Protein AF-A0AAD1YTS6-F1 (afdb_monomer)

Structure (mmCIF, N/CA/C/O backbone):
data_AF-A0AAD1YTS6-F1
#
_entry.id   AF-A0AAD1YTS6-F1
#
loop_
_atom_site.group_PDB
_atom_site.id
_atom_site.type_symbol
_atom_site.label_atom_id
_atom_site.label_alt_id
_atom_site.label_comp_id
_atom_site.label_asym_id
_atom_site.label_entity_id
_atom_site.label_seq_id
_atom_site.pdbx_PDB_ins_code
_atom_site.Cartn_x
_atom_site.Cartn_y
_atom_site.Cartn_z
_atom_site.occupancy
_atom_site.B_iso_or_equiv
_atom_site.auth_seq_id
_atom_site.auth_comp_id
_atom_site.auth_asym_id
_atom_site.auth_atom_id
_atom_site.pdbx_PDB_model_num
ATOM 1 N N . MET A 1 1 ? -18.827 17.845 -18.458 1.00 48.44 1 MET A N 1
ATOM 2 C CA . MET A 1 1 ? -17.571 17.420 -17.805 1.00 48.44 1 MET A CA 1
ATOM 3 C C . MET A 1 1 ? -17.874 16.277 -16.850 1.00 48.44 1 MET A C 1
ATOM 5 O O . MET A 1 1 ? -18.404 16.522 -15.776 1.00 48.44 1 MET A O 1
ATOM 9 N N . SER A 1 2 ? -17.596 15.037 -17.242 1.00 47.34 2 SER A N 1
ATOM 10 C CA . SER A 1 2 ? -17.560 13.898 -16.321 1.00 47.34 2 SER A CA 1
ATOM 11 C C . SER A 1 2 ? -16.325 14.038 -15.432 1.00 47.34 2 SER A C 1
ATOM 13 O O . SER A 1 2 ? -15.208 14.136 -15.939 1.00 47.34 2 SER A O 1
ATOM 15 N N . SER A 1 3 ? -16.520 14.109 -14.118 1.00 46.47 3 SER A N 1
ATOM 16 C CA . SER A 1 3 ? -15.435 14.024 -13.142 1.00 46.47 3 SER A CA 1
ATOM 17 C C . SER A 1 3 ? -14.615 12.756 -13.417 1.00 46.47 3 SER A C 1
ATOM 19 O O . SER A 1 3 ? -15.210 11.703 -13.665 1.00 46.47 3 SER A O 1
ATOM 21 N N . PRO A 1 4 ? -13.269 12.821 -13.410 1.00 45.47 4 PRO A N 1
ATOM 22 C CA . PRO A 1 4 ? -12.469 11.614 -13.535 1.00 45.47 4 PRO A CA 1
ATOM 23 C C . PRO A 1 4 ? -12.881 10.667 -12.401 1.00 45.47 4 PRO A C 1
ATOM 25 O O . PRO A 1 4 ? -12.999 11.122 -11.255 1.00 45.47 4 PRO A O 1
ATOM 28 N N . PRO A 1 5 ? -13.151 9.381 -12.692 1.00 49.28 5 PRO A N 1
ATOM 29 C CA . PRO A 1 5 ? -13.507 8.432 -11.654 1.00 49.28 5 PRO A CA 1
ATOM 30 C C . PRO A 1 5 ? -12.414 8.455 -10.576 1.00 49.28 5 PRO A C 1
ATOM 32 O O . PRO A 1 5 ? -11.231 8.597 -10.914 1.00 49.28 5 PRO A O 1
ATOM 35 N N . PRO A 1 6 ? -12.778 8.357 -9.283 1.00 55.38 6 PRO A N 1
ATOM 36 C CA . PRO A 1 6 ? -11.792 8.259 -8.215 1.00 55.38 6 PRO A CA 1
ATOM 37 C C . PRO A 1 6 ? -10.787 7.166 -8.579 1.00 55.38 6 PRO A C 1
ATOM 39 O O . PRO A 1 6 ? -11.173 6.154 -9.161 1.00 55.38 6 PRO A O 1
ATOM 42 N N . ALA A 1 7 ? -9.504 7.404 -8.290 1.00 61.16 7 ALA A N 1
ATOM 43 C CA . ALA A 1 7 ? -8.401 6.510 -8.630 1.00 61.16 7 ALA A CA 1
ATOM 44 C C . ALA A 1 7 ? -8.548 5.157 -7.908 1.00 61.16 7 ALA A C 1
ATOM 46 O O . ALA A 1 7 ? -7.924 4.902 -6.881 1.00 61.16 7 ALA A O 1
ATOM 47 N N . ALA A 1 8 ? -9.436 4.313 -8.421 1.00 65.25 8 ALA A N 1
ATOM 48 C CA . ALA A 1 8 ? -9.616 2.940 -8.010 1.00 65.25 8 ALA A CA 1
ATOM 49 C C . ALA A 1 8 ? -8.409 2.124 -8.475 1.00 65.25 8 ALA A C 1
ATOM 51 O O . ALA A 1 8 ? -7.756 2.469 -9.468 1.00 65.25 8 ALA A O 1
ATOM 52 N N . ALA A 1 9 ? -8.125 1.036 -7.756 1.00 66.50 9 ALA A N 1
ATOM 53 C CA . ALA A 1 9 ? -7.130 0.065 -8.183 1.00 66.50 9 ALA A CA 1
ATOM 54 C C . ALA A 1 9 ? -7.389 -0.332 -9.644 1.00 66.50 9 ALA A C 1
ATOM 56 O O . ALA A 1 9 ? -8.519 -0.649 -10.028 1.00 66.50 9 ALA A O 1
ATOM 57 N N . ARG A 1 10 ? -6.347 -0.260 -10.474 1.00 79.69 10 ARG A N 1
ATOM 58 C CA . ARG A 1 10 ? -6.441 -0.638 -11.885 1.00 79.69 10 ARG A CA 1
ATOM 59 C C . ARG A 1 10 ? -6.651 -2.147 -11.984 1.00 79.69 10 ARG A C 1
ATOM 61 O O . ARG A 1 10 ? -6.155 -2.869 -11.112 1.00 79.69 10 ARG A O 1
ATOM 68 N N . PRO A 1 11 ? -7.348 -2.637 -13.027 1.00 80.25 11 PRO A N 1
ATOM 69 C CA . PRO A 1 11 ? -7.585 -4.062 -13.205 1.00 80.25 11 PRO A CA 1
ATOM 70 C C . PRO A 1 11 ? -6.294 -4.865 -13.024 1.00 80.25 11 PRO A C 1
ATOM 72 O O . PRO A 1 11 ? -5.305 -4.629 -13.715 1.00 80.25 11 PRO A O 1
ATOM 75 N N . TRP A 1 12 ? -6.306 -5.831 -12.102 1.00 73.19 12 TRP A N 1
ATOM 76 C CA . TRP A 1 12 ? -5.126 -6.646 -11.782 1.00 73.19 12 TRP A CA 1
ATOM 77 C C . TRP A 1 12 ? -4.551 -7.372 -12.997 1.00 73.19 12 TRP A C 1
ATOM 79 O O . TRP A 1 12 ? -3.355 -7.624 -13.042 1.00 73.19 12 TRP A O 1
ATOM 89 N N . ARG A 1 13 ? -5.385 -7.648 -14.005 1.00 72.56 13 ARG A N 1
ATOM 90 C CA . ARG A 1 13 ? -4.957 -8.223 -15.284 1.00 72.56 13 ARG A CA 1
ATOM 91 C C . ARG A 1 13 ? -3.994 -7.317 -16.053 1.00 72.56 13 ARG A C 1
ATOM 93 O O . ARG A 1 13 ? -3.061 -7.833 -16.637 1.00 72.56 13 ARG A O 1
ATOM 100 N N . MET A 1 14 ? -4.198 -5.999 -16.016 1.00 73.50 14 MET A N 1
ATOM 101 C CA . MET A 1 14 ? -3.289 -5.025 -16.640 1.00 73.50 14 MET A CA 1
ATOM 102 C C . MET A 1 14 ? -2.020 -4.829 -15.807 1.00 73.50 14 MET A C 1
ATOM 104 O O . MET A 1 14 ? -0.945 -4.571 -16.341 1.00 73.50 14 MET A O 1
ATOM 108 N N . PHE A 1 15 ? -2.150 -4.932 -14.481 1.00 75.31 15 PHE A N 1
ATOM 109 C CA . PHE A 1 15 ? -1.025 -4.809 -13.561 1.00 75.31 15 PHE A CA 1
ATOM 110 C C . PHE A 1 15 ? -0.076 -6.005 -13.675 1.00 75.31 15 PHE A C 1
ATOM 112 O O . PHE A 1 15 ? 1.119 -5.809 -13.807 1.00 75.31 15 PHE A O 1
ATOM 119 N N . LEU A 1 16 ? -0.607 -7.229 -13.680 1.00 76.50 16 LEU A N 1
ATOM 120 C CA . LEU A 1 16 ? 0.164 -8.475 -13.688 1.00 76.50 16 LEU A CA 1
ATOM 121 C C . LEU A 1 16 ? 0.392 -9.042 -15.094 1.00 76.50 16 LEU A C 1
ATOM 123 O O . LEU A 1 16 ? 0.633 -10.240 -15.205 1.00 76.50 16 LEU A O 1
ATOM 127 N N . ASP A 1 17 ? 0.273 -8.239 -16.154 1.00 79.06 17 ASP A N 1
ATOM 128 C CA . ASP A 1 17 ? 0.456 -8.736 -17.518 1.00 79.06 17 ASP A CA 1
ATOM 129 C C . ASP A 1 17 ? 1.940 -9.061 -17.781 1.00 79.06 17 ASP A C 1
ATOM 131 O O . ASP A 1 17 ? 2.749 -8.134 -17.925 1.00 79.06 17 ASP A O 1
ATOM 135 N N . PRO A 1 18 ? 2.332 -10.349 -17.864 1.00 70.56 18 PRO A N 1
ATOM 136 C CA . PRO A 1 18 ? 3.725 -10.719 -18.074 1.00 70.56 18 PRO A CA 1
ATOM 137 C C . PRO A 1 18 ? 4.228 -10.328 -19.468 1.00 70.56 18 PRO A C 1
ATOM 139 O O . PRO A 1 18 ? 5.434 -10.172 -19.639 1.00 70.56 18 PRO A O 1
ATOM 142 N N . ALA A 1 19 ? 3.337 -10.139 -20.450 1.00 73.25 19 ALA A N 1
ATOM 143 C CA . ALA A 1 19 ? 3.713 -9.713 -21.797 1.00 73.25 19 ALA A CA 1
ATOM 144 C C . ALA A 1 19 ? 4.208 -8.258 -21.833 1.00 73.25 19 ALA A C 1
ATOM 146 O O . ALA A 1 19 ? 4.963 -7.885 -22.725 1.00 73.25 19 ALA A O 1
ATOM 147 N N . SER A 1 20 ? 3.832 -7.453 -20.834 1.00 73.88 20 SER A N 1
ATOM 148 C CA . SER A 1 20 ? 4.260 -6.056 -20.699 1.00 73.88 20 SER A CA 1
ATOM 149 C C . SER A 1 20 ? 5.632 -5.889 -20.030 1.00 73.88 20 SER A C 1
ATOM 151 O O . SER A 1 20 ? 6.128 -4.769 -19.901 1.00 73.88 20 SER A O 1
ATOM 153 N N . LEU A 1 21 ? 6.270 -6.976 -19.582 1.00 76.50 21 LEU A N 1
ATOM 154 C CA . LEU A 1 21 ? 7.560 -6.919 -18.896 1.00 76.50 21 LEU A CA 1
ATOM 155 C C . LEU A 1 21 ? 8.714 -6.862 -19.907 1.00 76.50 21 LEU A C 1
ATOM 157 O O . LEU A 1 21 ? 8.907 -7.772 -20.708 1.00 76.50 21 LEU A O 1
ATOM 161 N N . SER A 1 22 ? 9.528 -5.810 -19.837 1.00 78.75 22 SER A N 1
ATOM 162 C CA . SER A 1 22 ? 10.742 -5.649 -20.638 1.00 78.75 22 SER A CA 1
ATOM 163 C C . SER A 1 22 ? 11.875 -5.014 -19.829 1.00 78.75 22 SER A C 1
ATOM 165 O O . SER A 1 22 ? 11.670 -4.127 -18.999 1.00 78.75 22 SER A O 1
ATOM 167 N N . LEU A 1 23 ? 13.104 -5.464 -20.082 1.00 75.06 23 LEU A N 1
ATOM 168 C CA . LEU A 1 23 ? 14.288 -4.901 -19.436 1.00 75.06 23 LEU A CA 1
ATOM 169 C C . LEU A 1 23 ? 14.577 -3.503 -20.008 1.00 75.06 23 LEU A C 1
ATOM 171 O O . LEU A 1 23 ? 14.640 -3.356 -21.232 1.00 7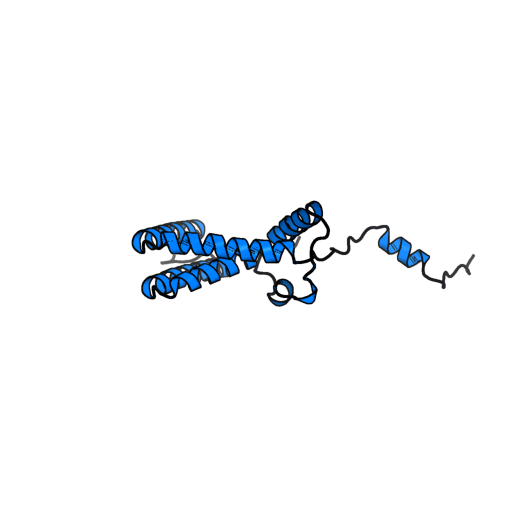5.06 23 LEU A O 1
ATOM 175 N N . PRO A 1 24 ? 14.765 -2.472 -19.163 1.00 77.75 24 PRO A N 1
ATOM 176 C CA . PRO A 1 24 ? 15.144 -1.153 -19.645 1.00 77.75 24 PRO A CA 1
ATOM 177 C C . PRO A 1 24 ? 16.548 -1.202 -20.255 1.00 77.75 24 PRO A C 1
ATOM 179 O O . PRO A 1 24 ? 17.485 -1.739 -19.666 1.00 77.75 24 PRO A O 1
ATOM 182 N N . VAL A 1 25 ? 16.694 -0.602 -21.434 1.00 76.31 25 VAL A N 1
ATOM 183 C CA . VAL A 1 25 ? 17.967 -0.535 -22.170 1.00 76.31 25 VAL A CA 1
ATOM 184 C C . VAL A 1 25 ? 18.903 0.561 -21.652 1.00 76.31 25 VAL A C 1
ATOM 186 O O . VAL A 1 25 ? 20.094 0.550 -21.953 1.00 76.31 25 VAL A O 1
ATOM 189 N N . SER A 1 26 ? 18.389 1.508 -20.859 1.00 78.69 26 SER A N 1
ATOM 190 C CA . SER A 1 26 ? 19.162 2.613 -20.292 1.00 78.69 26 SER A CA 1
ATOM 191 C C . SER A 1 26 ? 18.631 3.046 -18.913 1.00 78.69 26 SER A C 1
ATOM 193 O O . SER A 1 26 ? 17.458 2.829 -18.592 1.00 78.69 26 SER A O 1
ATOM 195 N N . PRO A 1 27 ? 19.469 3.680 -18.071 1.00 77.19 27 PRO A N 1
ATOM 196 C CA . PRO A 1 27 ? 19.035 4.198 -16.772 1.00 77.19 27 PRO A CA 1
ATOM 197 C C . PRO A 1 27 ? 18.045 5.367 -16.890 1.00 77.19 27 PRO A C 1
ATOM 199 O O . PRO A 1 27 ? 17.174 5.513 -16.032 1.00 77.19 27 PRO A O 1
ATOM 202 N N . SER A 1 28 ? 18.136 6.179 -17.951 1.00 78.19 28 SER A N 1
ATOM 203 C CA . SER A 1 28 ? 17.156 7.239 -18.220 1.00 78.19 28 SER A CA 1
ATOM 204 C C . SER A 1 28 ? 15.779 6.645 -18.509 1.00 78.19 28 SER A C 1
ATOM 206 O O . SER A 1 28 ? 14.795 7.073 -17.907 1.00 78.19 28 SER A O 1
ATOM 208 N N . GLU A 1 29 ? 15.728 5.590 -19.324 1.00 76.50 29 GLU A N 1
ATOM 209 C CA . GLU A 1 29 ? 14.507 4.837 -19.602 1.00 76.50 29 GLU A CA 1
ATOM 210 C C . GLU A 1 29 ? 13.941 4.217 -18.318 1.00 76.50 29 GLU A C 1
ATOM 212 O O . GLU A 1 29 ? 12.781 4.435 -17.985 1.00 76.50 29 GLU A O 1
ATOM 217 N N . ALA A 1 30 ? 14.769 3.549 -17.510 1.00 76.56 30 ALA A N 1
ATOM 218 C CA . ALA A 1 30 ? 14.337 2.973 -16.234 1.00 76.56 30 ALA A CA 1
ATOM 219 C C . ALA A 1 30 ? 13.675 4.006 -15.297 1.00 76.56 30 ALA A C 1
ATOM 221 O O . ALA A 1 30 ? 12.647 3.718 -14.681 1.00 76.56 30 ALA A O 1
ATOM 222 N N . SER A 1 31 ? 14.230 5.221 -15.209 1.00 78.44 31 SER A N 1
ATOM 223 C CA . SER A 1 31 ? 13.676 6.304 -14.383 1.00 78.44 31 SER A CA 1
ATOM 224 C C . SER A 1 31 ? 12.344 6.856 -14.914 1.00 78.44 31 SER A C 1
ATOM 226 O O . SER A 1 31 ? 11.442 7.182 -14.131 1.00 78.44 31 SER A O 1
ATOM 228 N N . PHE A 1 32 ? 12.192 6.908 -16.240 1.00 81.50 32 PHE A N 1
ATOM 229 C CA . PHE A 1 32 ? 10.958 7.314 -16.903 1.00 81.50 32 PHE A CA 1
ATOM 230 C C . PHE A 1 32 ? 9.842 6.294 -16.651 1.00 81.50 32 PHE A C 1
ATOM 232 O O . PHE A 1 32 ? 8.771 6.661 -16.156 1.00 81.50 32 PHE A O 1
ATOM 239 N N . ARG A 1 33 ? 10.129 5.003 -16.871 1.00 81.31 33 ARG A N 1
ATOM 240 C CA . ARG A 1 33 ? 9.208 3.889 -16.590 1.00 81.31 33 ARG A CA 1
ATOM 241 C C . ARG A 1 33 ? 8.768 3.868 -15.136 1.00 81.31 33 ARG A C 1
ATOM 243 O O . ARG A 1 33 ? 7.575 3.774 -14.859 1.00 81.31 33 ARG A O 1
ATOM 250 N N . LEU A 1 34 ? 9.714 4.035 -14.211 1.00 79.94 34 LEU A N 1
ATOM 251 C CA . LEU A 1 34 ? 9.439 4.079 -12.778 1.00 79.94 34 LEU A CA 1
ATOM 252 C C . LEU A 1 34 ? 8.399 5.156 -12.446 1.00 79.94 34 LEU A C 1
ATOM 254 O O . LEU A 1 34 ? 7.394 4.867 -11.801 1.00 79.94 34 LEU A O 1
ATOM 258 N N . THR A 1 35 ? 8.616 6.387 -12.907 1.00 82.50 35 THR A N 1
ATOM 259 C CA . THR A 1 35 ? 7.742 7.523 -12.581 1.00 82.50 35 THR A CA 1
ATOM 260 C C . THR A 1 35 ? 6.347 7.357 -13.187 1.00 82.50 35 THR A C 1
ATOM 262 O O . THR A 1 35 ? 5.344 7.589 -12.505 1.00 82.50 35 THR A O 1
ATOM 265 N N . GLN A 1 36 ? 6.269 6.912 -14.445 1.00 82.00 36 GLN A N 1
ATOM 266 C CA . GLN A 1 36 ? 5.002 6.660 -15.137 1.00 82.00 36 GLN A CA 1
ATOM 267 C C . GLN A 1 36 ? 4.210 5.535 -14.467 1.00 82.00 36 GLN A C 1
ATOM 269 O O . GLN A 1 36 ? 3.059 5.731 -14.070 1.00 82.00 36 GLN A O 1
ATOM 274 N N . ASN A 1 37 ? 4.841 4.381 -14.246 1.00 83.00 37 ASN A N 1
ATOM 275 C CA . ASN A 1 37 ? 4.184 3.227 -13.645 1.00 83.00 37 ASN A CA 1
ATOM 276 C C . ASN A 1 37 ? 3.773 3.491 -12.192 1.00 83.00 37 ASN A C 1
ATOM 278 O O . ASN A 1 37 ? 2.676 3.091 -11.802 1.00 83.00 37 ASN A O 1
ATOM 282 N N . LEU A 1 38 ? 4.596 4.185 -11.392 1.00 80.94 38 LEU A N 1
ATOM 283 C CA . LEU A 1 38 ? 4.239 4.586 -10.022 1.00 80.94 38 LEU A CA 1
ATOM 284 C C . LEU A 1 38 ? 2.985 5.455 -9.996 1.00 80.94 38 LEU A C 1
ATOM 286 O O . LEU A 1 38 ? 2.095 5.215 -9.183 1.00 80.94 38 LEU A O 1
ATOM 290 N N . ARG A 1 39 ? 2.888 6.439 -10.893 1.00 81.81 39 ARG A N 1
ATOM 291 C CA . ARG A 1 39 ? 1.719 7.319 -10.972 1.00 81.81 39 ARG A CA 1
ATOM 292 C C . ARG A 1 39 ? 0.4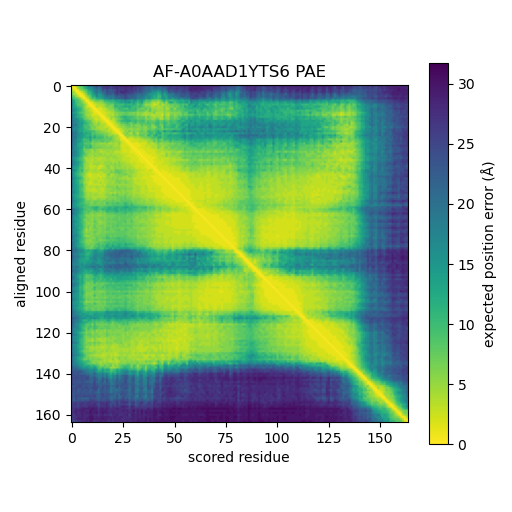80 6.578 -11.472 1.00 81.81 39 ARG A C 1
ATOM 294 O O . ARG A 1 39 ? -0.615 6.829 -10.975 1.00 81.81 39 ARG A O 1
ATOM 301 N N . TYR A 1 40 ? 0.649 5.664 -12.423 1.00 78.19 40 TYR A N 1
ATOM 302 C CA . TYR A 1 40 ? -0.455 4.927 -13.033 1.00 78.19 40 TYR A CA 1
ATOM 303 C C . TYR A 1 40 ? -1.033 3.838 -12.108 1.00 78.19 40 TYR A C 1
ATOM 305 O O . TYR A 1 40 ? -2.254 3.708 -11.997 1.00 78.19 40 TYR A O 1
ATOM 313 N N . PHE A 1 41 ? -0.176 3.089 -11.404 1.00 81.56 41 PHE A N 1
ATOM 314 C CA . PHE A 1 41 ? -0.553 1.952 -10.547 1.00 81.56 41 PHE A CA 1
ATOM 315 C C . PHE A 1 41 ? -0.408 2.214 -9.044 1.00 81.56 41 PHE A C 1
ATOM 317 O O . PHE A 1 41 ? -0.437 1.265 -8.262 1.00 81.56 41 PHE A O 1
ATOM 324 N N . TYR A 1 42 ? -0.301 3.475 -8.612 1.00 80.88 42 TYR A N 1
ATOM 325 C CA . TYR A 1 42 ? -0.220 3.849 -7.193 1.00 80.88 42 TYR A CA 1
ATOM 326 C C . TYR A 1 42 ? -1.168 3.054 -6.264 1.00 80.88 42 TYR A C 1
ATOM 328 O O . TYR A 1 42 ? -0.676 2.469 -5.295 1.00 80.88 42 TYR A O 1
ATOM 336 N N . PRO A 1 43 ? -2.490 2.945 -6.538 1.00 80.75 43 PRO A N 1
ATOM 337 C CA . PRO A 1 43 ? -3.387 2.185 -5.663 1.00 80.75 43 PRO A CA 1
ATOM 338 C C . PRO A 1 43 ? -3.062 0.682 -5.610 1.00 80.75 43 PRO A C 1
ATOM 340 O O . PRO A 1 43 ? -3.230 0.056 -4.564 1.00 80.75 43 PRO A O 1
ATOM 343 N N . ASN A 1 44 ? -2.546 0.098 -6.696 1.00 85.94 44 ASN A N 1
ATOM 344 C CA . ASN A 1 44 ? -2.162 -1.315 -6.745 1.00 85.94 44 ASN A CA 1
ATOM 345 C C . ASN A 1 44 ? -0.883 -1.557 -5.935 1.00 85.94 44 ASN A C 1
ATOM 347 O O . ASN A 1 44 ? -0.804 -2.530 -5.189 1.00 85.94 44 ASN A O 1
ATOM 351 N N . TYR A 1 45 ? 0.092 -0.647 -6.016 1.00 85.38 45 TYR A N 1
ATOM 352 C CA . TYR A 1 45 ? 1.311 -0.715 -5.209 1.00 85.38 45 TYR A CA 1
ATOM 353 C C . TYR A 1 45 ? 1.043 -0.526 -3.716 1.00 85.38 45 TYR A C 1
ATOM 355 O O . TYR A 1 45 ? 1.664 -1.206 -2.897 1.00 85.38 45 TYR A O 1
ATOM 363 N N . ALA A 1 46 ? 0.095 0.343 -3.355 1.00 85.69 46 ALA A N 1
ATOM 364 C CA . ALA A 1 46 ? -0.351 0.500 -1.975 1.00 85.69 46 ALA A CA 1
ATOM 365 C C . ALA A 1 46 ? -0.977 -0.801 -1.439 1.00 85.69 46 ALA A C 1
ATOM 367 O O . ALA A 1 46 ? -0.589 -1.272 -0.371 1.00 85.69 46 ALA A O 1
ATOM 368 N N . LEU A 1 47 ? -1.875 -1.427 -2.212 1.00 85.94 47 LEU A N 1
ATOM 369 C CA . LEU A 1 47 ? -2.477 -2.725 -1.879 1.00 85.94 47 LEU A CA 1
ATOM 370 C C . LEU A 1 47 ? -1.438 -3.845 -1.758 1.00 85.94 47 LEU A C 1
ATOM 372 O O . LEU A 1 47 ? -1.487 -4.626 -0.812 1.00 85.94 47 LEU A O 1
ATOM 376 N N . LEU A 1 48 ? -0.482 -3.912 -2.686 1.00 87.12 48 LEU A N 1
ATOM 377 C CA . LEU A 1 48 ? 0.578 -4.918 -2.670 1.00 87.12 48 LEU A CA 1
ATOM 378 C C . LEU A 1 48 ? 1.490 -4.760 -1.448 1.00 87.12 48 LEU A C 1
ATOM 380 O O . LEU A 1 48 ? 1.767 -5.735 -0.755 1.00 87.12 48 LEU A O 1
ATOM 384 N N . SER A 1 49 ? 1.911 -3.531 -1.149 1.00 86.12 49 SER A N 1
ATOM 385 C CA . SER A 1 49 ? 2.735 -3.231 0.030 1.00 86.12 49 SER A CA 1
ATOM 386 C C . SER A 1 49 ? 1.995 -3.570 1.326 1.00 86.12 49 SER A C 1
ATOM 388 O O . SER A 1 49 ? 2.580 -4.128 2.253 1.00 86.12 49 SER A O 1
ATOM 390 N N . PHE A 1 50 ? 0.689 -3.300 1.373 1.00 87.25 50 PHE A N 1
ATOM 391 C CA . PHE A 1 50 ? -0.160 -3.676 2.497 1.00 87.25 50 PHE A CA 1
ATOM 392 C C . PHE A 1 50 ? -0.296 -5.199 2.648 1.00 87.25 50 PHE A C 1
ATOM 394 O O . PHE A 1 50 ? -0.217 -5.711 3.763 1.00 87.25 50 PHE A O 1
ATOM 401 N N . LEU A 1 51 ? -0.428 -5.945 1.548 1.00 88.00 51 LEU A N 1
ATOM 402 C CA . LEU A 1 51 ? -0.450 -7.409 1.583 1.00 88.00 51 LEU A CA 1
ATOM 403 C C . LEU A 1 51 ? 0.864 -7.970 2.139 1.00 88.00 51 LEU A C 1
ATOM 405 O O . LEU A 1 51 ? 0.835 -8.834 3.010 1.00 88.00 51 LEU A O 1
ATOM 409 N N . VAL A 1 52 ? 2.009 -7.449 1.689 1.00 89.56 52 VAL A N 1
ATOM 410 C CA . VAL A 1 52 ? 3.327 -7.824 2.227 1.00 89.56 52 VAL A CA 1
ATOM 411 C C . VAL A 1 52 ? 3.390 -7.561 3.733 1.00 89.56 52 VAL A C 1
ATOM 413 O O . VAL A 1 52 ? 3.846 -8.420 4.481 1.00 89.56 52 VAL A O 1
ATOM 416 N N . PHE A 1 53 ? 2.882 -6.419 4.198 1.00 88.75 53 PHE A N 1
ATOM 417 C CA . PHE A 1 53 ? 2.785 -6.115 5.627 1.00 88.75 53 PHE A CA 1
ATOM 418 C C . PHE A 1 53 ? 1.886 -7.099 6.395 1.00 88.75 53 PHE A C 1
ATOM 420 O O . PHE A 1 53 ? 2.267 -7.572 7.461 1.00 88.75 53 PHE A O 1
ATOM 427 N N . LEU A 1 54 ? 0.726 -7.485 5.859 1.00 88.25 54 LEU A N 1
ATOM 428 C CA . LEU A 1 54 ? -0.105 -8.515 6.491 1.00 88.25 54 LEU A CA 1
ATOM 429 C C . LEU A 1 54 ? 0.607 -9.873 6.553 1.00 88.25 54 LEU A C 1
ATOM 431 O O . LEU A 1 54 ? 0.511 -10.569 7.563 1.00 88.25 54 LEU A O 1
ATOM 435 N N . LEU A 1 55 ? 1.363 -10.240 5.514 1.00 89.38 55 LEU A N 1
ATOM 436 C CA . LEU A 1 55 ? 2.143 -11.479 5.500 1.00 89.38 55 LEU A CA 1
ATOM 437 C C . LEU A 1 55 ? 3.227 -11.484 6.586 1.00 89.38 55 LEU A C 1
ATOM 439 O O . LEU A 1 55 ? 3.415 -12.508 7.243 1.00 89.38 55 LEU A O 1
ATOM 443 N N . THR A 1 56 ? 3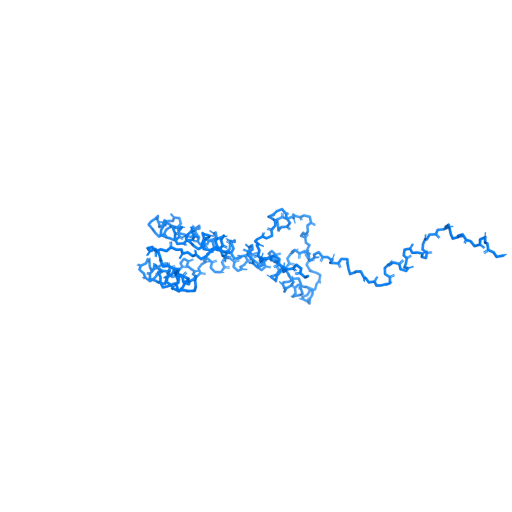.895 -10.354 6.848 1.00 87.25 56 THR A N 1
ATOM 444 C CA . THR A 1 56 ? 4.862 -10.264 7.959 1.00 87.25 56 THR A CA 1
ATOM 445 C C . THR A 1 56 ? 4.194 -10.341 9.335 1.00 87.25 56 THR A C 1
ATOM 447 O O . THR A 1 56 ? 4.876 -10.609 10.324 1.00 87.25 56 THR A O 1
ATOM 450 N N . LEU A 1 57 ? 2.876 -10.144 9.424 1.00 87.00 57 LEU A N 1
ATOM 451 C CA . LEU A 1 57 ? 2.088 -10.276 10.652 1.00 87.00 57 LEU A CA 1
ATOM 452 C C . LEU A 1 57 ? 1.454 -11.657 10.847 1.00 87.00 57 LEU A C 1
ATOM 454 O O . LEU A 1 57 ? 0.891 -11.893 11.915 1.00 87.00 57 LEU A O 1
ATOM 458 N N . LEU A 1 58 ? 1.578 -12.590 9.896 1.00 88.31 58 LEU A N 1
ATOM 459 C CA . LEU A 1 58 ? 1.099 -13.972 10.061 1.00 88.31 58 LEU A CA 1
ATOM 460 C C . LEU A 1 58 ? 1.568 -14.647 11.368 1.00 88.31 58 LEU A C 1
ATOM 462 O O . LEU A 1 58 ? 0.752 -15.332 11.985 1.00 88.31 58 LEU A O 1
ATOM 466 N N . PRO A 1 59 ? 2.812 -14.435 11.857 1.00 88.00 59 PRO A N 1
ATOM 467 C CA . PRO A 1 59 ? 3.251 -14.982 13.145 1.00 88.00 59 PRO A CA 1
ATOM 468 C C . PRO A 1 59 ? 2.548 -14.370 14.372 1.00 88.00 59 PRO A C 1
ATOM 470 O O . PRO A 1 59 ? 2.658 -14.901 15.475 1.00 88.00 59 PRO A O 1
ATOM 473 N N . HIS A 1 60 ? 1.841 -13.248 14.210 1.00 86.62 60 HIS A N 1
ATOM 474 C CA . HIS A 1 60 ? 1.210 -12.475 15.278 1.00 86.62 60 HIS A CA 1
ATOM 475 C C . HIS A 1 60 ? -0.308 -12.361 15.038 1.00 86.62 60 HIS A C 1
ATOM 477 O O . HIS A 1 60 ? -0.787 -11.307 14.609 1.00 86.62 60 HIS A O 1
ATOM 483 N N . PRO A 1 61 ? -1.100 -13.409 15.341 1.00 85.88 61 PRO A N 1
ATOM 484 C CA . PRO A 1 61 ? -2.505 -13.499 14.930 1.00 85.88 61 PRO A CA 1
ATOM 485 C C . PRO A 1 61 ? -3.384 -12.370 15.485 1.00 85.88 61 PRO A C 1
ATOM 487 O O . PRO A 1 61 ? -4.263 -11.880 14.783 1.00 85.88 61 PRO A O 1
ATOM 490 N N . LEU A 1 62 ? -3.123 -11.900 16.711 1.00 88.19 62 LEU A N 1
ATOM 491 C CA . LEU A 1 62 ? -3.851 -10.760 17.285 1.00 88.19 62 LEU A CA 1
ATOM 492 C C . LEU A 1 62 ? -3.590 -9.462 16.511 1.00 88.19 62 LEU A C 1
ATOM 494 O O . LEU A 1 62 ? -4.530 -8.731 16.202 1.00 88.19 62 LEU A O 1
ATOM 498 N N . SER A 1 63 ? -2.329 -9.192 16.162 1.00 88.62 63 SER A N 1
ATOM 499 C CA . SER A 1 63 ? -1.961 -8.032 15.347 1.00 88.62 63 SER A CA 1
ATOM 500 C C . SER A 1 63 ? -2.578 -8.137 13.954 1.00 88.62 63 SER A C 1
ATOM 502 O O . SER A 1 63 ? -3.164 -7.172 13.477 1.00 88.62 63 SER A O 1
ATOM 504 N N . LEU A 1 64 ? -2.513 -9.316 13.328 1.00 90.38 64 LEU A N 1
ATOM 505 C CA . LEU A 1 64 ? -3.106 -9.572 12.016 1.00 90.38 64 LEU A CA 1
ATOM 506 C C . LEU A 1 64 ? -4.603 -9.236 11.995 1.00 90.38 64 LEU A C 1
ATOM 508 O O . LEU A 1 64 ? -5.044 -8.475 11.136 1.00 90.38 64 LEU A O 1
ATOM 512 N N . VAL A 1 65 ? -5.373 -9.757 12.958 1.00 91.38 65 VAL A N 1
ATOM 513 C CA . VAL A 1 65 ? -6.817 -9.492 13.061 1.00 91.38 65 VAL A CA 1
ATOM 514 C C . VAL A 1 65 ? -7.085 -8.004 13.284 1.00 91.38 65 VAL A C 1
ATOM 516 O O . VAL A 1 65 ? -7.941 -7.434 12.613 1.00 91.38 65 VAL A O 1
ATOM 519 N N . LEU A 1 66 ? -6.330 -7.348 14.171 1.00 91.06 66 LEU A N 1
ATOM 520 C CA . LEU A 1 66 ? -6.488 -5.920 14.451 1.00 91.06 66 LEU A CA 1
ATOM 521 C C . LEU A 1 66 ? -6.266 -5.059 13.198 1.00 91.06 66 LEU A C 1
ATOM 523 O O . LEU A 1 66 ? -7.108 -4.223 12.866 1.00 91.06 66 LEU A O 1
ATOM 527 N N . PHE A 1 67 ? -5.166 -5.285 12.476 1.00 89.38 67 PHE A N 1
ATOM 528 C CA . PHE A 1 67 ? -4.864 -4.554 11.243 1.00 89.38 67 PHE A CA 1
ATOM 529 C C . PHE A 1 67 ? -5.846 -4.880 10.113 1.00 89.38 67 PHE A C 1
ATOM 531 O O . PHE A 1 67 ? -6.183 -3.988 9.336 1.00 89.38 67 PHE A O 1
ATOM 538 N N . LEU A 1 68 ? -6.360 -6.111 10.041 1.00 92.06 68 LEU A N 1
ATOM 539 C CA . LEU A 1 68 ? -7.391 -6.484 9.074 1.00 92.06 68 LEU A CA 1
ATOM 540 C C . LEU A 1 68 ? -8.715 -5.757 9.346 1.00 92.06 68 LEU A C 1
ATOM 542 O O . LEU A 1 68 ? -9.313 -5.223 8.415 1.00 92.06 68 LEU A O 1
ATOM 546 N N . CYS A 1 69 ? -9.149 -5.668 10.606 1.00 93.31 69 CYS A N 1
ATOM 547 C CA . CYS A 1 69 ? -10.344 -4.910 10.990 1.00 93.31 69 CYS A CA 1
ATOM 548 C C . CYS A 1 69 ? -10.211 -3.421 10.642 1.00 93.31 69 CYS A C 1
ATOM 550 O O . CYS A 1 69 ? -11.124 -2.836 10.059 1.00 93.31 69 CYS A O 1
ATOM 552 N N . ILE A 1 70 ? -9.056 -2.820 10.948 1.00 92.00 70 ILE A N 1
ATOM 553 C CA . ILE A 1 70 ? -8.737 -1.434 10.576 1.00 92.00 70 ILE A CA 1
ATOM 554 C C . ILE A 1 70 ? -8.796 -1.264 9.053 1.00 92.00 70 ILE A C 1
ATOM 556 O O . ILE A 1 70 ? -9.408 -0.321 8.557 1.00 92.00 70 ILE A O 1
ATOM 560 N N . PHE A 1 71 ? -8.210 -2.192 8.296 1.00 90.75 71 PHE A N 1
ATOM 561 C CA . PHE A 1 71 ? -8.217 -2.147 6.837 1.00 90.75 71 PHE A CA 1
ATOM 562 C C . PHE A 1 71 ? -9.620 -2.268 6.241 1.00 90.75 71 PHE A C 1
ATOM 5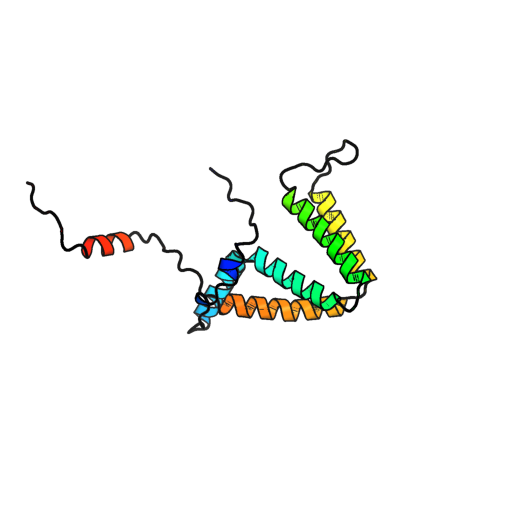64 O O . PHE A 1 71 ? -9.964 -1.497 5.351 1.00 90.75 71 PHE A O 1
ATOM 571 N N . ILE A 1 72 ? -10.458 -3.169 6.757 1.00 90.88 72 ILE A N 1
ATOM 572 C CA . ILE A 1 72 ? -11.863 -3.284 6.344 1.00 90.88 72 ILE A CA 1
ATOM 573 C C . ILE A 1 72 ? -12.605 -1.970 6.606 1.00 90.88 72 ILE A C 1
ATOM 575 O O . ILE A 1 72 ? -13.355 -1.516 5.746 1.00 90.88 72 ILE A O 1
ATOM 579 N N . ALA A 1 73 ? -12.364 -1.320 7.747 1.00 89.44 73 ALA A N 1
ATOM 580 C CA . ALA A 1 73 ? -12.948 -0.015 8.036 1.00 89.44 73 ALA A CA 1
ATOM 581 C C . ALA A 1 73 ? -12.473 1.062 7.041 1.00 89.44 73 ALA A C 1
ATOM 583 O O . ALA A 1 73 ? -13.296 1.820 6.530 1.00 89.44 73 ALA A O 1
ATOM 584 N N . TYR A 1 74 ? -11.184 1.094 6.687 1.00 89.62 74 TYR A N 1
ATOM 585 C CA . TYR A 1 74 ? -10.676 1.966 5.620 1.00 89.62 74 TYR A CA 1
ATOM 586 C C . TYR A 1 74 ? -11.319 1.670 4.259 1.00 89.62 74 TYR A C 1
ATOM 588 O O . TYR A 1 74 ? -11.692 2.606 3.554 1.00 89.62 74 TYR A O 1
ATOM 596 N N . LEU A 1 75 ? -11.476 0.395 3.888 1.00 86.06 75 LEU A N 1
ATOM 597 C CA . LEU A 1 75 ? -12.139 -0.006 2.644 1.00 86.06 75 LEU A CA 1
ATOM 598 C C . LEU A 1 75 ? -13.596 0.441 2.621 1.00 86.06 75 LEU A C 1
ATOM 600 O O . LEU A 1 75 ? -14.046 0.994 1.622 1.00 86.06 75 LEU A O 1
ATOM 604 N N . TYR A 1 76 ? -14.313 0.245 3.724 1.00 85.62 76 TYR A N 1
ATOM 605 C CA . TYR A 1 76 ? -15.683 0.711 3.873 1.00 85.62 76 TYR A CA 1
ATOM 606 C C . TYR A 1 76 ? -15.768 2.229 3.696 1.00 85.62 76 TYR A C 1
ATOM 608 O O . TYR A 1 76 ? -16.543 2.698 2.872 1.00 85.62 76 TYR A O 1
ATOM 616 N N . LEU A 1 77 ? -14.906 3.007 4.363 1.00 84.31 77 LEU A N 1
ATOM 617 C CA . LEU A 1 77 ? -14.854 4.460 4.165 1.00 84.31 77 LEU A CA 1
ATOM 618 C C . LEU A 1 77 ? -14.546 4.856 2.721 1.00 84.31 77 LEU A C 1
ATOM 620 O O . LEU A 1 77 ? -15.066 5.852 2.224 1.00 84.31 77 LEU A O 1
ATOM 624 N N . PHE A 1 78 ? -13.657 4.119 2.064 1.00 79.94 78 PHE A N 1
ATOM 625 C CA . PHE A 1 78 ? -13.272 4.401 0.692 1.00 79.94 78 PHE A CA 1
ATOM 626 C C . PHE A 1 78 ? -14.418 4.124 -0.288 1.00 79.94 78 PHE A C 1
ATOM 628 O O . PHE A 1 78 ? -14.668 4.939 -1.175 1.00 79.94 78 PHE A O 1
ATOM 635 N N . LEU A 1 79 ? -15.132 3.009 -0.112 1.00 79.69 79 LEU A N 1
ATOM 636 C CA . LEU A 1 79 ? -16.291 2.640 -0.929 1.00 79.69 79 LEU A CA 1
ATOM 637 C C . LEU A 1 79 ? -17.485 3.563 -0.670 1.00 79.69 79 LEU A C 1
ATOM 639 O O . LEU A 1 79 ? -18.156 3.975 -1.612 1.00 79.69 79 LEU A O 1
ATOM 643 N N . SER A 1 80 ? -17.694 3.956 0.583 1.00 78.12 80 SER A N 1
ATOM 644 C CA . SER A 1 80 ? -18.786 4.837 1.004 1.00 78.12 80 SER A CA 1
ATOM 645 C C . SER A 1 80 ? -18.467 6.327 0.845 1.00 78.12 80 SER A C 1
ATOM 647 O O . SER A 1 80 ? -19.212 7.160 1.342 1.00 78.12 80 SER A O 1
ATOM 649 N N . ARG A 1 81 ? -17.387 6.705 0.141 1.00 69.38 81 ARG A N 1
ATOM 650 C CA . ARG A 1 81 ? -16.939 8.106 -0.038 1.00 69.38 81 ARG A CA 1
ATOM 651 C C . ARG A 1 81 ? -18.010 9.048 -0.617 1.00 69.38 81 ARG A C 1
ATOM 653 O O . ARG A 1 81 ? -17.874 10.264 -0.518 1.00 69.38 81 ARG A O 1
ATOM 660 N N . SER A 1 82 ? -19.044 8.496 -1.241 1.00 63.94 82 SER A N 1
ATOM 661 C CA . SER A 1 82 ? -20.165 9.229 -1.837 1.00 63.94 82 SER A CA 1
ATOM 662 C C . SER A 1 82 ? -21.275 9.574 -0.840 1.00 63.94 82 SER A C 1
ATOM 664 O O . SER A 1 82 ? -22.119 10.409 -1.157 1.00 63.94 82 SER A O 1
ATOM 666 N N . GLU A 1 83 ? -21.306 8.931 0.329 1.00 66.44 83 GLU A N 1
ATOM 667 C CA . GLU A 1 83 ? -22.411 9.022 1.283 1.00 66.44 83 GLU A CA 1
ATOM 668 C C . GLU A 1 83 ? -21.917 9.521 2.649 1.00 66.44 83 GLU A C 1
ATOM 670 O O . GLU A 1 83 ? -20.928 9.009 3.183 1.00 66.44 83 GLU A O 1
ATOM 675 N N . PRO A 1 84 ? -22.577 10.528 3.249 1.00 66.75 84 PRO A N 1
ATOM 676 C CA . PRO A 1 84 ? -22.260 10.942 4.606 1.00 66.75 84 PRO A CA 1
ATOM 677 C C . PRO A 1 84 ? -22.575 9.795 5.569 1.00 66.75 84 PRO A C 1
ATOM 679 O O . PRO A 1 84 ? -23.672 9.239 5.559 1.00 66.75 84 PRO A O 1
ATOM 682 N N . LEU A 1 85 ? -21.617 9.450 6.429 1.00 68.00 85 LEU A N 1
ATOM 683 C CA . LEU A 1 85 ? -21.830 8.432 7.451 1.00 68.00 85 LEU A CA 1
ATOM 684 C C . LEU A 1 85 ? -22.689 9.015 8.567 1.00 68.00 85 LEU A C 1
ATOM 686 O O . LEU A 1 85 ? -22.227 9.826 9.372 1.00 68.00 85 LEU A O 1
ATOM 690 N N . ILE A 1 86 ? -23.953 8.604 8.589 1.00 70.00 86 ILE A N 1
ATOM 691 C CA . ILE A 1 86 ? -24.907 8.984 9.625 1.00 70.00 86 ILE A CA 1
ATOM 692 C C . ILE A 1 86 ? -24.727 8.021 10.797 1.00 70.00 86 ILE A C 1
ATOM 694 O O . ILE A 1 86 ? -24.979 6.822 10.681 1.00 70.00 86 ILE A O 1
ATOM 698 N N . VAL A 1 87 ? -24.284 8.547 11.934 1.00 72.75 87 VAL A N 1
ATOM 699 C CA . VAL A 1 87 ? -24.158 7.801 13.188 1.00 72.75 87 VAL A CA 1
ATOM 700 C C . VAL A 1 87 ? -24.986 8.543 14.232 1.00 72.75 87 VAL A C 1
ATOM 702 O O . VAL A 1 87 ? -24.773 9.732 14.447 1.00 72.75 87 VAL A O 1
ATOM 705 N N . PHE A 1 88 ? -25.952 7.863 14.858 1.00 65.38 88 PHE A N 1
ATOM 706 C CA . PHE A 1 88 ? -26.891 8.469 15.820 1.00 65.38 88 PHE A CA 1
ATOM 707 C C . PHE A 1 88 ? -27.621 9.721 15.290 1.00 65.38 88 PHE A C 1
ATOM 709 O O . PHE A 1 88 ? -27.736 10.714 16.001 1.00 65.38 88 PHE A O 1
ATOM 716 N N . ASP A 1 89 ? -28.097 9.679 14.041 1.00 73.50 89 ASP A N 1
ATOM 717 C CA . ASP A 1 89 ? -28.812 10.793 13.383 1.00 73.50 89 ASP A CA 1
ATOM 718 C C . ASP A 1 89 ? -27.960 12.063 13.152 1.00 73.50 89 ASP A C 1
ATOM 720 O O . ASP A 1 89 ? -28.465 13.122 12.787 1.00 73.50 89 ASP A O 1
ATOM 724 N N . HIS A 1 90 ? -26.634 11.961 13.316 1.00 72.81 90 HIS A N 1
ATOM 725 C CA . HIS A 1 90 ? -25.688 13.025 12.997 1.00 72.81 90 HIS A CA 1
ATOM 726 C C . HIS A 1 90 ? -24.762 12.606 11.853 1.00 72.81 90 HIS A C 1
ATOM 728 O O . HIS A 1 90 ? -24.158 11.531 11.879 1.00 72.81 90 HIS A O 1
ATOM 734 N N . ALA A 1 91 ? -24.632 13.467 10.844 1.00 76.88 91 ALA A N 1
ATOM 735 C CA . ALA A 1 91 ? -23.675 13.270 9.763 1.00 76.88 91 ALA A CA 1
ATOM 736 C C . ALA A 1 91 ? -22.261 13.545 10.289 1.00 76.88 91 ALA A C 1
ATOM 738 O O . ALA A 1 91 ? -21.912 14.688 10.586 1.00 76.88 91 ALA A O 1
ATOM 739 N N . ILE A 1 92 ? -21.443 12.501 10.413 1.00 77.81 92 ILE A N 1
ATOM 740 C CA . ILE A 1 92 ? -20.040 12.659 10.790 1.00 77.81 92 ILE A CA 1
ATOM 741 C C . ILE A 1 92 ? -19.221 12.897 9.524 1.00 77.81 92 ILE A C 1
ATOM 743 O O . ILE A 1 92 ? -19.289 12.125 8.566 1.00 77.81 92 ILE A O 1
ATOM 747 N N . ASP A 1 93 ? -18.412 13.960 9.534 1.00 82.06 93 ASP A N 1
ATOM 748 C CA . ASP A 1 93 ? -17.472 14.229 8.447 1.00 82.06 93 ASP A CA 1
ATOM 749 C C . ASP A 1 93 ? -16.492 13.053 8.316 1.00 82.06 93 ASP A C 1
ATOM 751 O O . ASP A 1 93 ? -15.817 12.652 9.271 1.00 82.06 93 ASP A O 1
ATOM 755 N N . GLN A 1 94 ? -16.381 12.520 7.103 1.00 81.00 94 GLN A N 1
ATOM 756 C CA . GLN A 1 94 ? -15.462 11.445 6.753 1.00 81.00 94 GLN A CA 1
ATOM 757 C C . GLN A 1 94 ? -14.016 11.752 7.178 1.00 81.00 94 GLN A C 1
ATOM 759 O O . GLN A 1 94 ? -13.276 10.834 7.533 1.00 81.00 94 GLN A O 1
ATOM 764 N N . LYS A 1 95 ? -13.607 13.028 7.212 1.00 84.69 95 LYS A N 1
ATOM 765 C CA . LYS A 1 95 ? -12.282 13.456 7.698 1.00 84.69 95 LYS A CA 1
ATOM 766 C C . LYS A 1 95 ? -12.059 13.138 9.174 1.00 84.69 95 LYS A C 1
ATOM 768 O O . LYS A 1 95 ? -10.953 12.754 9.545 1.00 84.69 95 LYS A O 1
ATOM 773 N N . ILE A 1 96 ? -13.091 13.280 10.006 1.00 86.50 96 ILE A N 1
ATOM 774 C CA . ILE A 1 96 ? -13.018 12.969 11.439 1.00 86.50 96 ILE A CA 1
ATOM 775 C C . ILE A 1 96 ? -12.833 11.464 11.616 1.00 86.50 96 ILE A C 1
ATOM 777 O O . ILE A 1 96 ? -11.959 11.035 12.367 1.00 86.50 96 ILE A O 1
ATOM 781 N N . ILE A 1 97 ? -13.598 10.661 10.874 1.00 87.88 97 ILE A N 1
ATOM 782 C CA . ILE A 1 97 ? -13.513 9.197 10.939 1.00 87.88 97 ILE A CA 1
ATOM 783 C C . ILE A 1 97 ? -12.150 8.719 10.430 1.00 87.88 97 ILE A C 1
ATOM 785 O O . ILE A 1 97 ? -11.528 7.860 11.050 1.00 87.88 97 ILE A O 1
ATOM 789 N N . LEU A 1 98 ? -11.639 9.329 9.356 1.00 89.06 98 LEU A N 1
ATOM 790 C CA . LEU A 1 98 ? -10.293 9.077 8.844 1.00 89.06 98 LEU A CA 1
ATOM 791 C C . LEU A 1 98 ? -9.215 9.417 9.885 1.00 89.06 98 LEU A C 1
ATOM 793 O O . LEU A 1 98 ? -8.287 8.634 10.080 1.00 89.06 98 LEU A O 1
ATOM 797 N N . GLY A 1 99 ? -9.346 10.558 10.569 1.00 90.62 99 GLY A N 1
ATOM 798 C CA . GLY A 1 99 ? -8.446 10.966 11.648 1.00 90.62 99 GLY A CA 1
ATOM 799 C C . GLY A 1 99 ? -8.484 10.004 12.836 1.00 90.62 99 GLY A C 1
ATOM 800 O O . GLY A 1 99 ? -7.436 9.603 13.338 1.00 90.62 99 GLY A O 1
ATOM 801 N N . PHE A 1 100 ? -9.674 9.560 13.239 1.00 91.62 100 PHE A N 1
ATOM 802 C CA . PHE A 1 100 ? -9.846 8.549 14.280 1.00 91.62 100 PHE A CA 1
ATOM 803 C C . PHE A 1 100 ? -9.197 7.211 13.894 1.00 91.62 100 PHE A C 1
ATOM 805 O O . PHE A 1 100 ? -8.434 6.650 14.678 1.00 91.62 100 PHE A O 1
ATOM 812 N N . LEU A 1 101 ? -9.436 6.728 12.672 1.00 92.31 101 LEU A N 1
ATOM 813 C CA . LEU A 1 101 ? -8.813 5.512 12.139 1.00 92.31 101 LEU A CA 1
ATOM 814 C C . LEU A 1 101 ? -7.288 5.616 12.076 1.00 92.31 101 LEU A C 1
ATOM 816 O O . LEU A 1 101 ? -6.595 4.648 12.395 1.00 92.31 101 LEU A O 1
ATOM 820 N N . LEU A 1 102 ? -6.757 6.791 11.734 1.00 92.94 102 LEU A N 1
ATOM 821 C CA . LEU A 1 102 ? -5.319 7.042 11.746 1.00 92.94 102 LEU A CA 1
ATOM 822 C C . LEU A 1 102 ? -4.752 6.916 13.165 1.00 92.94 102 LEU A C 1
ATOM 824 O O . LEU A 1 102 ? -3.777 6.196 13.372 1.00 92.94 102 LEU A O 1
ATOM 828 N N . VAL A 1 103 ? -5.381 7.561 14.153 1.00 94.81 103 VAL A N 1
ATOM 829 C CA . VAL A 1 103 ? -4.971 7.463 15.564 1.00 94.81 103 VAL A CA 1
ATOM 830 C C . VAL A 1 103 ? -5.049 6.017 16.054 1.00 94.81 103 VAL A C 1
ATOM 832 O O . VAL A 1 103 ? -4.100 5.528 16.665 1.00 94.81 103 VAL A O 1
ATOM 835 N N . LEU A 1 104 ? -6.132 5.303 15.736 1.00 93.31 104 LEU A N 1
ATOM 836 C CA . LEU A 1 104 ? -6.301 3.894 16.089 1.00 93.31 104 LEU A CA 1
ATOM 837 C C . LEU A 1 104 ? -5.189 3.022 15.490 1.00 93.31 104 LEU A C 1
ATOM 839 O O . LEU A 1 104 ? -4.652 2.152 16.172 1.00 93.31 104 LEU A O 1
ATOM 843 N N . THR A 1 105 ? -4.796 3.293 14.246 1.00 91.12 105 THR A N 1
ATOM 844 C CA . THR A 1 105 ? -3.688 2.600 13.577 1.00 91.12 105 THR A CA 1
ATOM 845 C C . THR A 1 105 ? -2.359 2.860 14.284 1.00 91.12 105 THR A C 1
ATOM 847 O O . THR A 1 105 ? -1.611 1.922 14.552 1.00 91.12 105 THR A O 1
ATOM 850 N N . LEU A 1 106 ? -2.066 4.111 14.651 1.00 91.31 106 LEU A N 1
ATOM 851 C CA . LEU A 1 106 ? -0.839 4.461 15.378 1.00 91.31 106 LEU A CA 1
ATOM 852 C C . LEU A 1 106 ? -0.783 3.807 16.763 1.00 91.31 106 LEU A C 1
ATOM 854 O O . LEU A 1 106 ? 0.270 3.310 17.173 1.00 91.31 106 LEU A O 1
ATOM 858 N N . LEU A 1 107 ? -1.913 3.758 17.469 1.00 91.19 107 LEU A N 1
ATOM 859 C CA . LEU A 1 107 ? -2.031 3.052 18.743 1.00 91.19 107 LEU A CA 1
ATOM 860 C C . LEU A 1 107 ? -1.832 1.545 18.565 1.00 91.19 107 LEU A C 1
ATOM 862 O O . LEU A 1 107 ? -1.085 0.946 19.335 1.00 91.19 107 LEU A O 1
ATOM 866 N N . ALA A 1 108 ? -2.421 0.944 17.527 1.00 88.31 108 ALA A N 1
ATOM 867 C CA . ALA A 1 108 ? -2.238 -0.466 17.198 1.00 88.31 108 ALA A CA 1
ATOM 868 C C . ALA A 1 108 ? -0.763 -0.800 16.934 1.00 88.31 108 ALA A C 1
ATOM 870 O O . ALA A 1 108 ? -0.237 -1.751 17.514 1.00 88.31 108 ALA A O 1
ATOM 871 N N . VAL A 1 109 ? -0.061 0.006 16.130 1.00 87.19 109 VAL A N 1
ATOM 872 C CA . VAL A 1 109 ? 1.386 -0.144 15.883 1.00 87.19 109 VAL A CA 1
ATOM 873 C C . VAL A 1 109 ? 2.182 -0.033 17.186 1.00 87.19 109 VAL A C 1
ATOM 875 O O . VAL A 1 109 ? 3.023 -0.885 17.480 1.00 87.19 109 VAL A O 1
ATOM 878 N N . SER A 1 110 ? 1.893 0.991 17.991 1.00 86.19 110 SER A N 1
ATOM 879 C CA . SER A 1 110 ? 2.613 1.265 19.240 1.00 86.19 110 SER A CA 1
ATOM 880 C C . SER A 1 110 ? 2.419 0.151 20.271 1.00 86.19 110 SER A C 1
ATOM 882 O O . SER A 1 110 ? 3.375 -0.267 20.922 1.00 86.19 110 SER A O 1
ATOM 884 N N . TRP A 1 111 ? 1.194 -0.366 20.383 1.00 86.69 111 TRP A N 1
ATOM 885 C CA . TRP A 1 111 ? 0.832 -1.446 21.296 1.00 86.69 111 TRP A CA 1
ATOM 886 C C . TRP A 1 111 ? 1.453 -2.781 20.888 1.00 86.69 111 TRP A C 1
ATOM 888 O O . TRP A 1 111 ? 2.013 -3.497 21.717 1.00 86.69 111 TRP A O 1
ATOM 898 N N . THR A 1 112 ? 1.380 -3.113 19.599 1.00 82.19 112 THR A N 1
ATOM 899 C CA . THR A 1 112 ? 1.831 -4.412 19.078 1.00 82.19 112 THR A CA 1
ATOM 900 C C . THR A 1 112 ? 3.352 -4.503 18.922 1.00 82.19 112 THR A C 1
ATOM 902 O O . THR A 1 112 ? 3.871 -5.600 18.734 1.00 82.19 112 THR A O 1
ATOM 905 N N . LYS A 1 113 ? 4.084 -3.382 19.036 1.00 80.38 113 LYS A N 1
ATOM 906 C CA . LYS A 1 113 ? 5.555 -3.294 18.910 1.00 80.38 113 LYS A CA 1
ATOM 907 C C . LYS A 1 113 ? 6.099 -3.895 17.604 1.00 80.38 113 LYS A C 1
ATOM 909 O O . LYS A 1 113 ? 7.273 -4.248 17.523 1.00 80.38 113 LYS A O 1
ATOM 914 N N . VAL A 1 114 ? 5.279 -3.942 16.555 1.00 81.75 114 VAL A N 1
ATOM 915 C CA . VAL A 1 114 ? 5.591 -4.529 15.235 1.00 81.75 114 VAL A CA 1
ATOM 916 C C . VAL A 1 114 ? 6.478 -3.632 14.360 1.00 81.75 114 VAL A C 1
ATOM 918 O O . VAL A 1 114 ? 6.463 -3.733 13.136 1.00 81.75 114 VAL A O 1
ATOM 921 N N . TRP A 1 115 ? 7.267 -2.744 14.970 1.00 84.88 115 TRP A N 1
ATOM 922 C CA . TRP A 1 115 ? 8.122 -1.776 14.276 1.00 84.88 115 TRP A CA 1
ATOM 923 C C . TRP A 1 115 ? 9.077 -2.448 13.282 1.00 84.88 115 TRP A C 1
ATOM 925 O O . TRP A 1 115 ? 9.261 -1.957 12.169 1.00 84.88 115 TRP A O 1
ATOM 935 N N . TRP A 1 116 ? 9.615 -3.617 13.641 1.00 84.88 116 TRP A N 1
ATOM 936 C CA . TRP A 1 116 ? 10.465 -4.403 12.746 1.00 84.88 116 TRP A CA 1
ATOM 937 C C . TRP A 1 116 ? 9.705 -4.992 11.559 1.00 84.88 116 TRP A C 1
ATOM 939 O O . TRP A 1 116 ? 10.213 -4.973 10.441 1.00 84.88 116 TRP A O 1
ATOM 949 N N . ASN A 1 117 ? 8.476 -5.461 11.765 1.00 85.94 117 ASN A N 1
ATOM 950 C CA . ASN A 1 117 ? 7.642 -6.014 10.699 1.00 85.94 117 ASN A CA 1
ATOM 951 C C . ASN A 1 117 ? 7.268 -4.920 9.693 1.00 85.94 117 ASN A C 1
ATOM 953 O O . ASN A 1 117 ? 7.274 -5.184 8.492 1.00 85.94 117 ASN A O 1
ATOM 957 N N . ILE A 1 118 ? 7.026 -3.691 10.170 1.00 84.75 118 ILE A N 1
ATOM 958 C CA . ILE A 1 118 ? 6.835 -2.509 9.318 1.00 84.75 118 ILE A CA 1
ATOM 959 C C . ILE A 1 118 ? 8.093 -2.263 8.487 1.00 84.75 118 ILE A C 1
ATOM 961 O O . ILE A 1 118 ? 8.004 -2.192 7.265 1.00 84.75 118 ILE A O 1
ATOM 965 N N . PHE A 1 119 ? 9.265 -2.201 9.121 1.00 86.75 119 PHE A N 1
ATOM 966 C CA . PHE A 1 119 ? 10.528 -1.952 8.424 1.00 86.75 119 PHE A CA 1
ATOM 967 C C . PHE A 1 119 ? 10.825 -3.007 7.346 1.00 86.75 119 PHE A C 1
ATOM 969 O O . PHE A 1 119 ? 11.105 -2.660 6.200 1.00 86.75 119 PHE A O 1
ATOM 976 N N . ILE A 1 120 ? 10.684 -4.295 7.678 1.00 86.00 120 ILE A N 1
ATOM 977 C CA . ILE A 1 120 ? 10.877 -5.404 6.732 1.00 86.00 120 ILE A CA 1
ATOM 978 C C . ILE A 1 120 ? 9.856 -5.321 5.596 1.00 86.00 120 ILE A C 1
ATOM 980 O O . ILE A 1 120 ? 10.227 -5.429 4.429 1.00 86.00 120 ILE A O 1
ATOM 984 N N . SER A 1 121 ? 8.581 -5.086 5.914 1.00 87.12 121 SER A N 1
ATOM 985 C CA . SER A 1 121 ? 7.537 -4.969 4.894 1.00 87.12 121 SER A CA 1
ATOM 986 C C . SER A 1 121 ? 7.759 -3.782 3.961 1.00 87.12 121 SER A C 1
ATOM 988 O O . SER A 1 121 ? 7.475 -3.890 2.773 1.00 87.12 121 SER A O 1
ATOM 990 N N . LEU A 1 122 ? 8.330 -2.682 4.462 1.00 87.44 122 LEU A N 1
ATOM 991 C CA . LEU A 1 122 ? 8.658 -1.512 3.660 1.00 87.44 122 LEU A CA 1
ATOM 992 C C . LEU A 1 122 ? 9.809 -1.810 2.698 1.00 87.44 122 LEU A C 1
ATOM 994 O O . LEU A 1 122 ? 9.722 -1.467 1.521 1.00 87.44 122 LEU A O 1
ATOM 998 N N . ILE A 1 123 ? 10.865 -2.483 3.163 1.00 88.50 123 ILE A N 1
ATOM 999 C CA . ILE A 1 123 ? 11.990 -2.890 2.307 1.00 88.50 123 ILE A CA 1
ATOM 1000 C C . ILE A 1 123 ? 11.517 -3.872 1.234 1.00 88.50 123 ILE A C 1
ATOM 1002 O O . ILE A 1 123 ? 11.758 -3.657 0.051 1.00 88.50 123 ILE A O 1
ATOM 1006 N N . VAL A 1 124 ? 10.812 -4.932 1.629 1.00 88.50 124 VAL A N 1
ATOM 1007 C CA . VAL A 1 124 ? 10.345 -5.961 0.692 1.00 88.50 124 VAL A CA 1
ATOM 1008 C C . VAL A 1 124 ? 9.310 -5.384 -0.274 1.00 88.50 124 VAL A C 1
ATOM 1010 O O . VAL A 1 124 ? 9.416 -5.584 -1.481 1.00 88.50 124 VAL A O 1
ATOM 1013 N N . GLY A 1 125 ? 8.342 -4.618 0.232 1.00 85.56 125 GLY A N 1
ATOM 1014 C CA . GLY A 1 125 ? 7.317 -3.962 -0.576 1.00 85.56 125 GLY A CA 1
ATOM 1015 C C . GLY A 1 125 ? 7.922 -2.983 -1.577 1.00 85.56 125 GLY A C 1
ATOM 1016 O O . GLY A 1 125 ? 7.622 -3.068 -2.764 1.00 85.56 125 GLY A O 1
ATOM 1017 N N . SER A 1 126 ? 8.836 -2.113 -1.137 1.00 83.12 126 SER A N 1
ATOM 1018 C CA . SER A 1 126 ? 9.524 -1.182 -2.039 1.00 83.12 126 SER A CA 1
ATOM 1019 C C . SER A 1 126 ? 10.360 -1.906 -3.090 1.00 83.12 126 SER A C 1
ATOM 1021 O O . SER A 1 126 ? 10.277 -1.540 -4.257 1.00 83.12 126 SER A O 1
ATOM 1023 N N . ALA A 1 127 ? 11.089 -2.967 -2.737 1.00 87.44 127 ALA A N 1
ATOM 1024 C CA . ALA A 1 127 ? 11.847 -3.756 -3.704 1.00 87.44 127 ALA A CA 1
ATOM 1025 C C . ALA A 1 127 ? 10.942 -4.360 -4.791 1.00 87.44 127 ALA A C 1
ATOM 1027 O O . ALA A 1 127 ? 11.256 -4.258 -5.975 1.00 87.44 127 ALA A O 1
ATOM 1028 N N . ILE A 1 128 ? 9.793 -4.928 -4.407 1.00 86.44 128 ILE A N 1
ATOM 1029 C CA . ILE A 1 128 ? 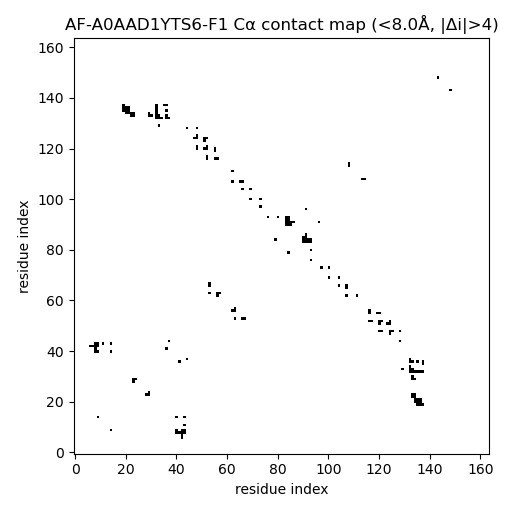8.816 -5.486 -5.353 1.00 86.44 128 ILE A CA 1
ATOM 1030 C C . ILE A 1 128 ? 8.229 -4.384 -6.244 1.00 86.44 128 ILE A C 1
ATOM 1032 O O . ILE A 1 128 ? 8.152 -4.556 -7.460 1.00 86.44 128 ILE A O 1
ATOM 1036 N N . VAL A 1 129 ? 7.838 -3.248 -5.658 1.00 85.38 129 VAL A N 1
ATOM 1037 C CA . VAL A 1 129 ? 7.279 -2.100 -6.389 1.00 85.38 129 VAL A CA 1
ATOM 1038 C C . VAL A 1 129 ? 8.292 -1.545 -7.386 1.00 85.38 129 VAL A C 1
ATOM 1040 O O . VAL A 1 129 ? 7.937 -1.320 -8.537 1.00 85.38 129 VAL A O 1
ATOM 1043 N N . LEU A 1 130 ? 9.545 -1.351 -6.971 1.00 83.62 130 LEU A N 1
ATOM 1044 C CA . LEU A 1 130 ? 10.623 -0.859 -7.828 1.00 83.62 130 LEU A CA 1
ATOM 1045 C C . LEU A 1 130 ? 10.899 -1.829 -8.974 1.00 83.62 130 LEU A C 1
ATOM 1047 O O . LEU A 1 130 ? 10.961 -1.405 -10.125 1.00 83.62 130 LEU A O 1
ATOM 1051 N N . LEU A 1 131 ? 11.012 -3.125 -8.675 1.00 83.56 131 LEU A N 1
ATOM 1052 C CA . LEU A 1 131 ? 11.235 -4.154 -9.685 1.00 83.56 131 LEU A CA 1
ATOM 1053 C C . LEU A 1 131 ? 10.103 -4.154 -10.716 1.00 83.56 131 LEU A C 1
ATOM 1055 O O . LEU A 1 131 ? 10.356 -4.080 -11.914 1.00 83.56 131 LEU A O 1
ATOM 1059 N N . HIS A 1 132 ? 8.856 -4.160 -10.254 1.00 84.25 132 HIS A N 1
ATOM 1060 C CA . HIS A 1 132 ? 7.690 -4.126 -11.126 1.00 84.25 132 HIS A CA 1
ATOM 1061 C C . HIS A 1 132 ? 7.620 -2.833 -11.953 1.00 84.25 132 HIS A C 1
ATOM 1063 O O . HIS A 1 132 ? 7.399 -2.877 -13.159 1.00 84.25 132 HIS A O 1
ATOM 1069 N N . ALA A 1 133 ? 7.840 -1.676 -11.330 1.00 77.81 133 ALA A N 1
ATOM 1070 C CA . ALA A 1 133 ? 7.728 -0.380 -11.990 1.00 77.81 133 ALA A CA 1
ATOM 1071 C C . ALA A 1 133 ? 8.840 -0.120 -13.017 1.00 77.81 133 ALA A C 1
ATOM 1073 O O . ALA A 1 133 ? 8.608 0.611 -13.978 1.00 77.81 133 ALA A O 1
ATOM 1074 N N . VAL A 1 134 ? 10.026 -0.701 -12.830 1.00 78.88 134 VAL A N 1
ATOM 1075 C CA . VAL A 1 134 ? 11.143 -0.601 -13.781 1.00 78.88 134 VAL A CA 1
ATOM 1076 C C . VAL A 1 134 ? 10.993 -1.601 -14.929 1.00 78.88 134 VAL A C 1
ATOM 1078 O O . VAL A 1 134 ? 11.287 -1.261 -16.075 1.00 78.88 134 VAL A O 1
ATOM 1081 N N . LEU A 1 135 ? 10.540 -2.825 -14.634 1.00 78.00 135 LEU A N 1
ATOM 1082 C CA . LEU A 1 135 ? 10.393 -3.882 -15.636 1.00 78.00 135 LEU A CA 1
ATOM 1083 C C . LEU A 1 135 ? 9.128 -3.741 -16.480 1.00 78.00 135 LEU A C 1
ATOM 1085 O O . LEU A 1 135 ? 9.114 -4.200 -17.616 1.00 78.00 135 LEU A O 1
ATOM 1089 N N . ARG A 1 136 ? 8.055 -3.133 -15.973 1.00 77.75 136 ARG A N 1
ATOM 1090 C CA . ARG A 1 136 ? 6.847 -2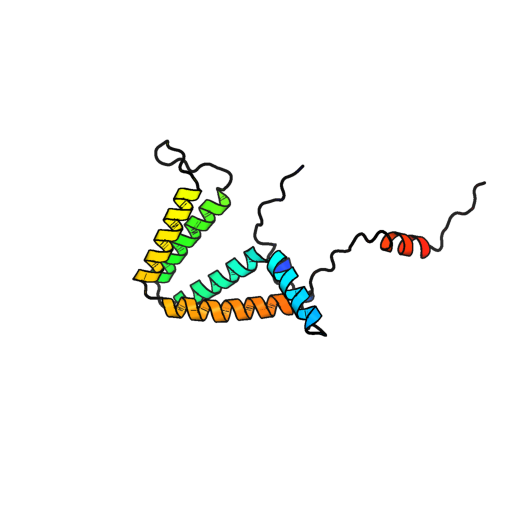.937 -16.775 1.00 77.75 136 ARG A CA 1
ATOM 1091 C C . ARG A 1 136 ? 7.106 -1.864 -17.830 1.00 77.75 136 ARG A C 1
ATOM 1093 O O . ARG A 1 136 ? 7.385 -0.713 -17.489 1.00 77.75 136 ARG A O 1
ATOM 1100 N N . ALA A 1 137 ? 6.998 -2.226 -19.105 1.00 70.69 137 ALA A N 1
ATOM 1101 C CA . ALA A 1 137 ? 6.941 -1.247 -20.177 1.00 70.69 137 ALA A CA 1
ATOM 1102 C C . ALA A 1 137 ? 5.726 -0.342 -19.916 1.00 70.69 137 ALA A C 1
ATOM 1104 O O . ALA A 1 137 ? 4.623 -0.860 -19.702 1.00 70.69 137 ALA A O 1
ATOM 1105 N N . PRO A 1 138 ? 5.894 0.988 -19.854 1.00 63.91 138 PRO A N 1
ATOM 1106 C CA . PRO A 1 138 ? 4.749 1.874 -19.915 1.00 63.91 138 PRO A CA 1
ATOM 1107 C C . PRO A 1 138 ? 4.023 1.540 -21.216 1.00 63.91 138 PRO A C 1
ATOM 1109 O O . PRO A 1 138 ? 4.671 1.363 -22.246 1.00 63.91 138 PRO A O 1
ATOM 1112 N N . GLU A 1 139 ? 2.699 1.390 -21.150 1.00 58.50 139 GLU A N 1
ATOM 1113 C CA . GLU A 1 139 ? 1.906 1.409 -22.376 1.00 58.50 139 GLU A CA 1
ATOM 1114 C C . GLU A 1 139 ? 2.304 2.706 -23.074 1.00 58.50 139 GLU A C 1
ATOM 1116 O O . GLU A 1 139 ? 2.185 3.782 -22.476 1.00 58.50 139 GLU A O 1
ATOM 1121 N N . GLU A 1 140 ? 2.878 2.593 -24.276 1.00 50.84 140 GLU A N 1
ATOM 1122 C CA . GLU A 1 140 ? 2.907 3.716 -25.193 1.00 50.84 140 GLU A CA 1
ATOM 1123 C C . GLU A 1 140 ? 1.441 4.106 -25.289 1.00 50.84 140 GLU A C 1
ATOM 1125 O O . GLU A 1 140 ? 0.621 3.389 -25.861 1.00 50.84 140 GLU A O 1
ATOM 1130 N N . VAL A 1 141 ? 1.075 5.183 -24.591 1.00 45.72 141 VAL A N 1
ATOM 1131 C CA . VAL A 1 141 ? -0.096 5.941 -24.983 1.00 45.72 141 VAL A CA 1
ATOM 1132 C C . VAL A 1 141 ? 0.186 6.153 -26.455 1.00 45.72 141 VAL A C 1
ATOM 1134 O O . VAL A 1 141 ? 1.201 6.780 -26.763 1.00 45.72 141 VAL A O 1
ATOM 1137 N N . GLU A 1 142 ? -0.598 5.513 -27.326 1.00 44.28 142 GLU A N 1
ATOM 1138 C CA . GLU A 1 142 ? -0.746 5.939 -28.707 1.00 44.28 142 GLU A CA 1
ATOM 1139 C C . GLU A 1 142 ? -1.049 7.421 -28.567 1.00 44.28 142 GLU A C 1
ATOM 1141 O O . GLU A 1 142 ? -2.156 7.853 -28.243 1.00 44.28 142 GLU A O 1
ATOM 1146 N N . GLU A 1 143 ? 0.020 8.204 -28.592 1.00 43.72 143 GLU A N 1
ATOM 1147 C CA . GLU A 1 143 ? -0.047 9.622 -28.717 1.00 43.72 143 GLU A CA 1
ATOM 1148 C C . GLU A 1 143 ? -0.769 9.704 -30.050 1.00 43.72 143 GLU A C 1
ATOM 1150 O O . GLU A 1 143 ? -0.236 9.242 -31.065 1.00 43.72 143 GLU A O 1
ATOM 1155 N N . ASP A 1 144 ? -2.014 10.186 -30.037 1.00 49.19 144 ASP A N 1
ATOM 1156 C CA . ASP A 1 144 ? -2.677 10.750 -31.207 1.00 49.19 144 ASP A CA 1
ATOM 1157 C C . ASP A 1 144 ? -1.792 11.918 -31.674 1.00 49.19 144 ASP A C 1
ATOM 1159 O O . ASP A 1 144 ? -2.110 13.100 -31.554 1.00 49.19 144 ASP A O 1
ATOM 1163 N N . SER A 1 145 ? -0.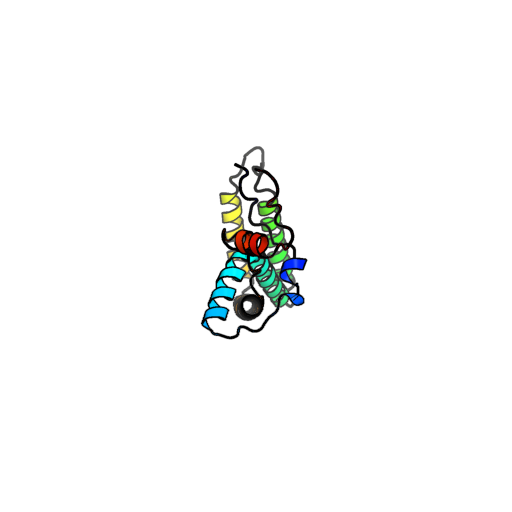591 11.579 -32.125 1.00 49.81 145 SER A N 1
ATOM 1164 C CA . SER A 1 145 ? 0.364 12.426 -32.766 1.00 49.81 145 SER A CA 1
ATOM 1165 C C . SER A 1 145 ? -0.335 12.783 -34.062 1.00 49.81 145 SER A C 1
ATOM 1167 O O . SER A 1 145 ? -0.643 11.885 -34.856 1.00 49.81 145 SER A O 1
ATOM 1169 N N . PRO A 1 146 ? -0.594 14.073 -34.319 1.00 56.47 146 PRO A N 1
ATOM 1170 C CA . PRO A 1 146 ? -1.222 14.515 -35.560 1.00 56.47 146 PRO A CA 1
ATOM 1171 C C . PRO A 1 146 ? -0.483 14.022 -36.816 1.00 56.47 146 PRO A C 1
ATOM 1173 O O . PRO A 1 146 ? -1.039 14.054 -37.907 1.00 56.47 146 PRO A O 1
ATOM 1176 N N . TYR A 1 147 ? 0.758 13.546 -36.666 1.00 53.81 147 TYR A N 1
ATOM 1177 C CA . TYR A 1 147 ? 1.580 12.969 -37.724 1.00 53.81 147 TYR A CA 1
ATOM 1178 C C . TYR A 1 147 ? 1.359 11.466 -37.958 1.00 53.81 147 TYR A C 1
ATOM 1180 O O . TYR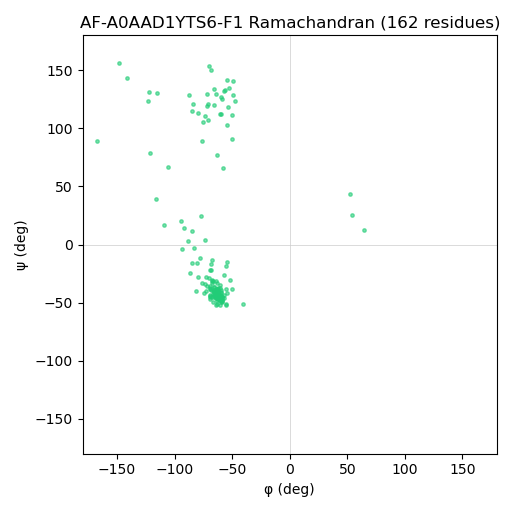 A 1 147 ? 1.588 11.008 -39.075 1.00 53.81 147 TYR A O 1
ATOM 1188 N N . GLY A 1 148 ? 0.876 10.699 -36.972 1.00 58.59 148 GLY A N 1
ATOM 1189 C CA . GLY A 1 148 ? 0.598 9.263 -37.131 1.00 58.59 148 GLY A CA 1
ATOM 1190 C C . GLY A 1 148 ? -0.525 8.994 -38.138 1.00 58.59 148 GLY A C 1
ATOM 1191 O O . GLY A 1 148 ? -0.391 8.145 -39.016 1.00 58.59 148 GLY A O 1
ATOM 1192 N N . SER A 1 149 ? -1.587 9.807 -38.097 1.00 59.81 149 SER A N 1
ATOM 1193 C CA . SER A 1 149 ? -2.659 9.766 -39.105 1.00 59.81 149 SER A CA 1
ATOM 1194 C C . SER A 1 149 ? -2.196 10.210 -40.497 1.00 59.81 149 SER A C 1
ATOM 1196 O O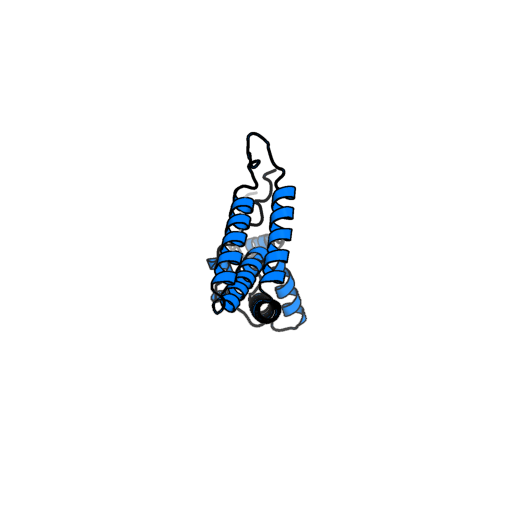 . SER A 1 149 ? -2.693 9.689 -41.490 1.00 59.81 149 SER A O 1
ATOM 1198 N N . LEU A 1 150 ? -1.232 11.135 -40.601 1.00 60.81 150 LEU A N 1
ATOM 1199 C CA . LEU A 1 150 ? -0.707 11.570 -41.903 1.00 60.81 150 LEU A CA 1
ATOM 1200 C C . LEU A 1 150 ? 0.165 10.503 -42.566 1.00 60.81 150 LEU A C 1
ATOM 1202 O O . LEU A 1 150 ? 0.102 10.355 -43.781 1.00 60.81 150 LEU A O 1
ATOM 1206 N N . LEU A 1 151 ? 0.933 9.735 -41.792 1.00 60.91 151 LEU A N 1
ATOM 1207 C CA . LEU A 1 151 ? 1.697 8.607 -42.329 1.00 60.91 151 LEU A CA 1
ATOM 1208 C C . LEU A 1 151 ? 0.771 7.491 -42.829 1.00 60.91 151 LEU A C 1
ATOM 1210 O O . LEU A 1 151 ? 0.981 6.971 -43.918 1.00 60.91 151 LEU A O 1
ATOM 1214 N N . ASN A 1 152 ? -0.315 7.210 -42.104 1.00 60.84 152 ASN A N 1
ATOM 1215 C CA . ASN A 1 152 ? -1.292 6.196 -42.509 1.00 60.84 152 ASN A CA 1
ATOM 1216 C C . ASN A 1 152 ? -2.077 6.586 -43.783 1.00 60.84 152 ASN A C 1
ATOM 1218 O O . ASN A 1 152 ? -2.453 5.721 -44.565 1.00 60.84 152 ASN A O 1
ATOM 1222 N N . VAL A 1 153 ? -2.308 7.888 -44.015 1.00 61.28 153 VAL A N 1
ATOM 1223 C CA . VAL A 1 153 ? -2.911 8.411 -45.261 1.00 61.28 153 VAL A CA 1
ATOM 1224 C C . VAL A 1 153 ? -1.934 8.354 -46.440 1.00 61.28 153 VAL A C 1
ATOM 1226 O O . VAL A 1 153 ? -2.354 8.147 -47.574 1.00 61.28 153 VAL A O 1
ATOM 1229 N N . VAL A 1 154 ? -0.636 8.545 -46.192 1.00 61.84 154 VAL A N 1
ATOM 1230 C CA . VAL A 1 154 ? 0.402 8.510 -47.237 1.00 61.84 154 VAL A CA 1
ATOM 1231 C C . VAL A 1 154 ? 0.669 7.086 -47.736 1.00 61.84 154 VAL A C 1
ATOM 1233 O O . VAL A 1 154 ? 1.018 6.918 -48.903 1.00 61.84 154 VAL A O 1
ATOM 1236 N N . ASP A 1 155 ? 0.445 6.073 -46.898 1.00 58.31 155 ASP A N 1
ATOM 1237 C CA . ASP A 1 155 ? 0.647 4.663 -47.251 1.00 58.31 155 ASP A CA 1
ATOM 1238 C C . ASP A 1 155 ? -0.579 3.980 -47.901 1.00 58.31 155 ASP A C 1
ATOM 1240 O O . ASP A 1 155 ? -0.502 2.794 -48.231 1.00 58.31 155 ASP A O 1
ATOM 1244 N N . ASP A 1 156 ? -1.693 4.688 -48.152 1.00 57.84 156 ASP A N 1
ATOM 1245 C CA . ASP A 1 156 ? -2.827 4.127 -48.906 1.00 57.84 156 ASP A CA 1
ATOM 1246 C C . ASP A 1 156 ? -2.557 4.165 -50.430 1.00 57.84 156 ASP A C 1
ATOM 1248 O O . ASP A 1 156 ? -2.533 5.243 -51.035 1.00 57.84 156 ASP A O 1
ATOM 1252 N N . PRO A 1 157 ? -2.409 3.014 -51.124 1.00 55.50 157 PRO A N 1
ATOM 1253 C CA . PRO A 1 157 ? -2.149 2.983 -52.563 1.00 55.50 157 PRO A CA 1
ATOM 1254 C C . PRO A 1 157 ? -3.380 3.336 -53.419 1.00 55.50 157 PRO A C 1
ATOM 1256 O O . PRO A 1 157 ? -3.318 3.217 -54.644 1.00 55.50 157 PRO A O 1
ATOM 1259 N N . ARG A 1 158 ? -4.521 3.702 -52.814 1.00 58.66 158 ARG A N 1
ATOM 1260 C CA . ARG A 1 158 ? -5.813 3.918 -53.492 1.00 58.66 158 ARG A CA 1
ATOM 1261 C C . ARG A 1 158 ? -6.323 5.361 -53.421 1.00 58.66 158 ARG A C 1
ATOM 1263 O O . ARG A 1 158 ? -7.523 5.591 -53.303 1.00 58.66 158 ARG A O 1
ATOM 1270 N N . GLY A 1 159 ? -5.420 6.332 -53.543 1.00 52.28 159 GLY A N 1
ATOM 1271 C CA . GLY A 1 159 ? -5.779 7.742 -53.696 1.00 52.28 159 GLY A CA 1
ATOM 1272 C C . GLY A 1 159 ? -6.613 7.991 -54.958 1.00 52.28 159 GLY A C 1
ATOM 1273 O O . GLY A 1 159 ? -6.134 7.858 -56.080 1.00 52.28 159 GLY A O 1
ATOM 1274 N N . ASP A 1 160 ? -7.873 8.346 -54.749 1.00 54.16 160 ASP A N 1
ATOM 1275 C CA . ASP A 1 160 ? -8.878 8.686 -55.749 1.00 54.16 160 ASP A CA 1
ATOM 1276 C C . ASP A 1 160 ? -8.617 10.109 -56.292 1.00 54.16 160 ASP A C 1
ATOM 1278 O O . ASP A 1 160 ? -9.073 11.100 -55.727 1.00 54.16 160 ASP A O 1
ATOM 1282 N N . TYR A 1 161 ? -7.808 10.246 -57.352 1.00 56.69 161 TYR A N 1
ATOM 1283 C CA . TYR A 1 161 ? -7.544 11.543 -58.018 1.00 56.69 161 TYR A CA 1
ATOM 1284 C C . TYR A 1 161 ? -8.496 11.840 -59.193 1.00 56.69 161 TYR A C 1
ATOM 1286 O O . TYR A 1 161 ? -8.230 12.731 -60.001 1.00 56.69 161 TYR A O 1
ATOM 1294 N N . ALA A 1 162 ? -9.605 11.111 -59.327 1.00 47.25 162 ALA A N 1
ATOM 1295 C CA . ALA A 1 162 ? -10.480 11.195 -60.492 1.00 47.25 162 ALA A CA 1
ATOM 1296 C C . ALA A 1 162 ? -11.798 11.941 -60.214 1.00 47.25 162 ALA A C 1
ATOM 1298 O O . ALA A 1 162 ? -12.865 11.348 -60.316 1.00 47.25 162 ALA A O 1
ATOM 1299 N N . SER A 1 163 ? -11.747 13.251 -59.938 1.00 49.75 163 SER A N 1
ATOM 1300 C CA . SER A 1 163 ? -12.892 14.143 -60.213 1.00 49.75 163 SER A CA 1
ATOM 1301 C C . SER A 1 163 ? -12.533 15.634 -60.125 1.00 49.75 163 SER A C 1
ATOM 1303 O O . SER A 1 163 ? -12.714 16.247 -59.071 1.00 49.75 163 SER A O 1
ATOM 1305 N N . VAL A 1 164 ? -12.087 16.226 -61.239 1.00 46.38 164 VAL A N 1
ATOM 1306 C CA . VAL A 1 164 ? -12.376 17.626 -61.621 1.00 46.38 164 VAL A CA 1
ATOM 1307 C C . VAL A 1 164 ? -12.571 17.675 -63.130 1.00 46.38 164 VAL A C 1
ATOM 1309 O O . VAL A 1 164 ? -11.723 17.090 -63.839 1.00 46.38 164 VAL A O 1
#

InterPro domains:
  IPR004895 Prenylated rab acceptor PRA1 [PF03208] (8-140)
  IPR004895 Prenylated rab acceptor PRA1 [PTHR19317] (9-143)

Radius of gyration: 23.49 Å; Cα contacts (8 Å, |Δi|>4): 102; chains: 1; bounding box: 48×33×83 Å

Solvent-accessible surface area (backbone atoms only — not comparable to full-atom values): 9604 Å² total; per-residue (Å²): 133,82,75,80,74,78,85,61,61,64,61,62,69,74,73,68,39,71,87,46,54,43,82,61,92,43,73,70,53,28,54,51,24,29,56,52,38,46,69,74,39,41,53,46,51,52,52,51,30,49,50,44,36,50,60,59,24,62,92,38,62,69,58,36,52,53,54,48,53,53,48,51,52,52,49,49,53,61,74,41,68,88,55,78,51,66,56,95,93,38,74,48,58,66,67,57,54,50,50,51,52,50,52,51,49,52,50,50,46,64,73,66,63,45,62,64,42,51,53,52,20,50,54,55,28,48,53,52,46,51,52,50,20,32,28,34,54,64,78,77,69,79,68,86,44,82,60,60,62,50,51,59,59,69,70,50,94,76,77,83,83,85,82,131

pLDDT: mean 76.58, std 13.49, range [43.72, 94.81]

Organism: NCBI:txid56036

Secondary structure (DSSP, 8-state):
-PPPPP-PPPPHHHHT-GGGB---SSHHHHHHHHHHHHHHHHHHHHHHHHHHHHHHTTT-HHHHHHHHHHHHHHHHHHHTTTS-EEETTEEE-HHHHHHHHHHHHHHHHHHHTTHHHHHHHHHHHHHHHHHHHHHBPPP------TTHHHHHHHT-TT------

Sequence (164 aa):
MSSPPPAAARPWRMFLDPASLSLPVSPSEASFRLTQNLRYFYPNYALLSFLVFLLTLLPHPLSLVLFLCIFIAYLYLFLSRSEPLIVFDHAIDQKIILGFLLVLTLLAVSWTKVWWNIFISLIVGSAIVLLHAVLRAPEEVEEDSPYGSLLNVVDDPRGDYASV

Foldseek 3Di:
DPDDPPLDADPVCLLPVPVQFAADPDPVLLVVLLVLLCVNRVVVLVVQLVVLLLVLCPVPVVLNVQVVVLVVLVVVLVVCVVPFDQDPNDRDDSVVVVVVSVVSVVVSCVVVVCVVSNVVSCVVSVVVSSNSSSRGHDPPPPPVPVVVVVVVVVPDPDDDPPDD

Mean predicted aligned error: 12.34 Å